Protein AF-A0A5S4ER40-F1 (afdb_monomer)

Foldseek 3Di:
DDDPDPDPVCQQAWDWDQDPVRDIDIDHGDDDPVRVVVVVVVVVVVVVVVVVVVVVVVVLVVLVVVDVDLVRLVVVLVVVLVVLVVVLVVLVVVLVVLVVQLVVLVVVVVVQPVHDRDPVSVVSNVVSVVSNVVSVVVNVVSVVVNVVSVVVSVVSSVSNVVSVPDDPPDD

pLDDT: mean 85.02, std 14.3, range [35.75, 97.81]

Organism: NCBI:txid327160

Solvent-accessible surface area (backbone atoms only — not comparable to full-atom values): 9731 Å² total; per-residue (Å²): 138,89,77,87,72,81,56,82,85,51,70,76,38,64,45,73,48,69,44,99,83,76,52,72,46,77,45,73,41,68,72,50,76,65,57,48,51,51,52,53,52,51,50,48,52,51,51,52,50,56,49,50,53,53,51,50,54,52,50,52,52,48,50,58,72,73,34,94,44,75,66,49,51,51,52,51,44,52,50,55,50,48,56,49,50,51,53,43,48,54,41,52,51,50,40,51,54,41,51,55,54,32,48,53,38,50,61,55,49,59,79,27,74,93,50,84,72,55,69,66,45,62,45,49,42,50,53,32,54,52,51,41,53,52,40,51,51,51,42,54,52,50,51,52,50,49,53,52,49,50,51,51,50,52,50,50,48,54,50,49,55,55,55,71,70,46,73,79,80,75,132

Structure (mmCIF, N/CA/C/O backbone):
data_AF-A0A5S4ER40-F1
#
_entry.id   AF-A0A5S4ER40-F1
#
loop_
_atom_site.group_PDB
_atom_site.id
_atom_site.type_symbol
_atom_site.label_atom_id
_atom_site.label_alt_id
_atom_site.label_comp_id
_atom_site.label_asym_id
_atom_site.label_entity_id
_atom_site.label_seq_id
_atom_site.pdbx_PDB_ins_code
_atom_site.Cartn_x
_atom_site.Cartn_y
_atom_site.Cartn_z
_atom_site.occupancy
_atom_site.B_iso_or_equiv
_atom_site.auth_seq_id
_atom_site.auth_comp_id
_atom_site.auth_asym_id
_atom_site.auth_atom_id
_atom_site.pdbx_PDB_model_num
ATOM 1 N N . MET A 1 1 ? 67.309 -15.839 -40.914 1.00 35.75 1 MET A N 1
ATOM 2 C CA . MET A 1 1 ? 66.101 -15.867 -40.064 1.00 35.75 1 MET A CA 1
ATOM 3 C C . MET A 1 1 ? 66.144 -14.622 -39.184 1.00 35.75 1 MET A C 1
ATOM 5 O O . MET A 1 1 ? 66.804 -14.656 -38.156 1.00 35.75 1 MET A O 1
ATOM 9 N N . CYS A 1 2 ? 65.565 -13.500 -39.617 1.00 38.06 2 CYS A N 1
ATOM 10 C CA . CYS A 1 2 ? 65.465 -12.306 -38.771 1.00 38.06 2 CYS A CA 1
ATOM 11 C C . CYS A 1 2 ? 64.145 -12.397 -38.003 1.00 38.06 2 CYS A C 1
ATOM 13 O O . CYS A 1 2 ? 63.082 -12.297 -38.608 1.00 38.06 2 CYS A O 1
ATOM 15 N N . GLY A 1 3 ? 64.215 -12.684 -36.705 1.00 48.66 3 GLY A N 1
ATOM 16 C CA . GLY A 1 3 ? 63.073 -12.604 -35.802 1.00 48.66 3 GLY A CA 1
ATOM 17 C C . GLY A 1 3 ? 63.122 -11.270 -35.075 1.00 48.66 3 GLY A C 1
ATOM 18 O O . GLY A 1 3 ? 63.881 -11.140 -34.118 1.00 48.66 3 GLY A O 1
ATOM 19 N N . ASP A 1 4 ? 62.346 -10.290 -35.535 1.00 60.91 4 ASP A N 1
ATOM 20 C CA . ASP A 1 4 ? 62.132 -9.046 -34.793 1.00 60.91 4 ASP A CA 1
ATOM 21 C C . ASP A 1 4 ? 61.228 -9.349 -33.595 1.00 60.91 4 ASP A C 1
ATOM 23 O O . ASP A 1 4 ? 60.002 -9.386 -33.692 1.00 60.91 4 ASP A O 1
ATOM 27 N N . VAL A 1 5 ? 61.849 -9.631 -32.451 1.00 61.56 5 VAL A N 1
ATOM 28 C CA . VAL A 1 5 ? 61.148 -9.723 -31.171 1.00 61.56 5 VAL A CA 1
ATOM 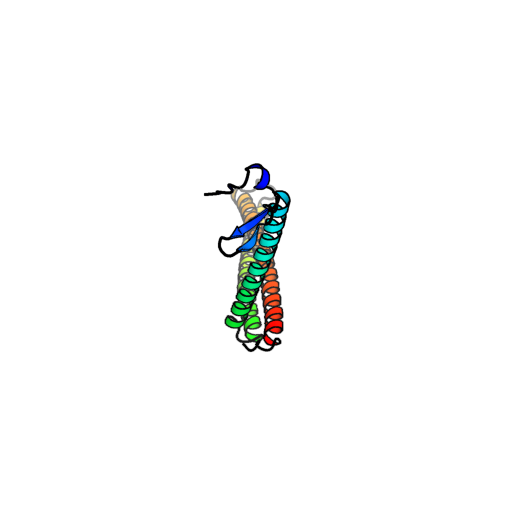29 C C . VAL A 1 5 ? 60.951 -8.301 -30.653 1.00 61.56 5 VAL A C 1
ATOM 31 O O . VAL A 1 5 ? 61.922 -7.581 -30.421 1.00 61.56 5 VAL A O 1
ATOM 34 N N . LEU A 1 6 ? 59.691 -7.891 -30.479 1.00 63.91 6 LEU A N 1
ATOM 35 C CA . LEU A 1 6 ? 59.326 -6.562 -29.989 1.00 63.91 6 LEU A CA 1
ATOM 36 C C . LEU A 1 6 ? 59.998 -6.281 -28.625 1.00 63.91 6 LEU A C 1
ATOM 38 O O . LEU A 1 6 ? 59.768 -7.033 -27.671 1.00 63.91 6 LEU A O 1
ATOM 42 N N . PRO A 1 7 ? 60.802 -5.206 -28.492 1.00 67.50 7 PRO A N 1
ATOM 43 C CA . PRO A 1 7 ? 61.470 -4.888 -27.238 1.00 67.50 7 PRO A CA 1
ATOM 44 C C . PRO A 1 7 ? 60.475 -4.625 -26.095 1.00 67.50 7 PRO A C 1
ATOM 46 O O . PRO A 1 7 ? 59.465 -3.949 -26.313 1.00 67.50 7 PRO A O 1
ATOM 49 N N . PRO A 1 8 ? 60.779 -5.039 -24.849 1.00 63.72 8 PRO A N 1
ATOM 50 C CA . PRO A 1 8 ? 59.881 -4.861 -23.707 1.00 63.72 8 PRO A CA 1
ATOM 51 C C . PRO A 1 8 ? 59.438 -3.413 -23.443 1.00 63.72 8 PRO A C 1
ATOM 53 O O . PRO A 1 8 ? 58.341 -3.169 -22.947 1.00 63.72 8 PRO A O 1
ATOM 56 N N . ALA A 1 9 ? 60.268 -2.437 -23.818 1.00 62.28 9 ALA A N 1
ATOM 57 C CA . ALA A 1 9 ? 59.970 -1.011 -23.692 1.00 62.28 9 ALA A CA 1
ATOM 58 C C . ALA A 1 9 ? 58.856 -0.520 -24.643 1.00 62.28 9 ALA A C 1
ATOM 60 O O . ALA A 1 9 ? 58.272 0.541 -24.413 1.00 62.28 9 ALA A O 1
ATOM 61 N N . CYS A 1 10 ? 58.548 -1.273 -25.703 1.00 61.88 10 CYS A N 1
ATOM 62 C CA . CYS A 1 10 ? 57.549 -0.913 -26.709 1.00 61.88 10 CYS A CA 1
ATOM 63 C C . CYS A 1 10 ? 56.131 -1.399 -26.363 1.00 61.88 10 CYS A C 1
ATOM 65 O O . CYS A 1 10 ? 55.180 -0.893 -26.952 1.00 61.88 10 CYS A O 1
ATOM 67 N N . TYR A 1 11 ? 55.956 -2.291 -25.374 1.00 63.38 11 TYR A N 1
ATOM 68 C CA . TYR A 1 11 ? 54.635 -2.810 -24.973 1.00 63.38 11 TYR A CA 1
ATOM 69 C C . TYR A 1 11 ? 53.679 -1.745 -24.410 1.00 63.38 11 TYR A C 1
ATOM 71 O O . TYR A 1 11 ? 52.465 -1.930 -24.437 1.00 63.38 11 TYR A O 1
ATOM 79 N N . ALA A 1 12 ? 54.203 -0.627 -23.902 1.00 58.50 12 ALA A N 1
ATOM 80 C CA . ALA A 1 12 ? 53.409 0.455 -23.312 1.00 58.50 12 ALA A CA 1
ATOM 81 C C . ALA A 1 12 ? 53.094 1.604 -24.293 1.00 58.50 12 ALA A C 1
ATOM 83 O O . ALA A 1 12 ? 52.587 2.645 -23.878 1.00 58.50 12 ALA A O 1
ATOM 84 N N . ARG A 1 13 ? 53.430 1.462 -25.581 1.00 62.03 13 ARG A N 1
ATOM 85 C CA . ARG A 1 13 ? 53.253 2.496 -26.615 1.00 62.03 13 ARG A CA 1
ATOM 86 C C . ARG A 1 13 ? 52.536 1.907 -27.825 1.00 62.03 13 ARG A C 1
ATOM 88 O O . ARG A 1 13 ? 52.487 0.695 -27.981 1.00 62.03 13 ARG A O 1
ATOM 95 N N . ALA A 1 14 ? 51.988 2.763 -28.684 1.00 62.97 14 ALA A N 1
ATOM 96 C CA . ALA A 1 14 ? 51.456 2.301 -29.958 1.00 62.97 14 ALA A CA 1
ATOM 97 C C . ALA A 1 14 ? 52.621 1.847 -30.853 1.00 62.97 14 ALA A C 1
ATOM 99 O O . ALA A 1 14 ? 53.605 2.576 -30.995 1.00 62.97 14 ALA A O 1
ATOM 100 N N . TYR A 1 15 ? 52.522 0.658 -31.443 1.00 65.44 15 TYR A N 1
ATOM 101 C CA . TYR A 1 15 ? 53.541 0.100 -32.333 1.00 65.44 15 TYR A CA 1
ATOM 102 C C . TYR A 1 15 ? 52.901 -0.480 -33.594 1.00 65.44 15 TYR A C 1
ATOM 104 O O . TYR A 1 15 ? 51.700 -0.733 -33.651 1.00 65.44 15 TYR A O 1
ATOM 112 N N . ARG A 1 16 ? 53.693 -0.636 -34.655 1.00 62.41 16 ARG A N 1
ATOM 113 C CA . ARG A 1 16 ? 53.219 -1.102 -35.960 1.00 62.41 1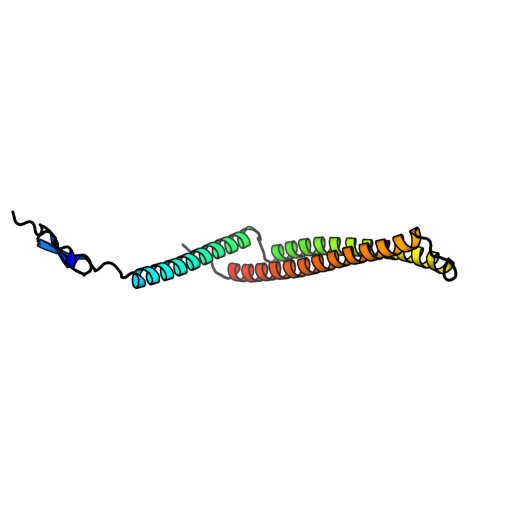6 ARG A CA 1
ATOM 114 C C . ARG A 1 16 ? 53.889 -2.429 -36.289 1.00 62.41 16 ARG A C 1
ATOM 116 O O . ARG A 1 16 ? 55.095 -2.464 -36.498 1.00 62.41 16 ARG A O 1
ATOM 123 N N . GLU A 1 17 ? 53.111 -3.499 -36.341 1.00 65.00 17 GLU A N 1
ATOM 124 C CA . GLU A 1 17 ? 53.567 -4.828 -36.744 1.00 65.00 17 GLU A CA 1
ATOM 125 C C . GLU A 1 17 ? 53.415 -4.991 -38.256 1.00 65.00 17 GLU A C 1
ATOM 127 O O . GLU A 1 17 ? 52.355 -4.714 -38.817 1.00 65.00 17 GLU A O 1
ATOM 132 N N . LEU A 1 18 ? 54.453 -5.461 -38.939 1.00 63.88 18 LEU A N 1
ATOM 133 C CA . LEU A 1 18 ? 54.384 -5.838 -40.350 1.00 63.88 18 LEU A CA 1
ATOM 134 C C . LEU A 1 18 ? 54.198 -7.354 -40.439 1.00 63.88 18 LEU A C 1
ATOM 136 O O . LEU A 1 18 ? 55.082 -8.114 -40.061 1.00 63.88 18 LEU A O 1
ATOM 140 N N . GLY A 1 19 ? 53.036 -7.799 -40.924 1.00 62.25 19 GLY A N 1
ATOM 141 C CA . GLY A 1 19 ? 52.791 -9.222 -41.163 1.00 62.25 19 GLY A CA 1
ATOM 142 C C . GLY A 1 19 ? 53.602 -9.752 -42.350 1.00 62.25 19 GLY A C 1
ATOM 143 O O . GLY A 1 19 ? 53.987 -8.996 -43.242 1.00 62.25 19 GLY A O 1
ATOM 144 N N . THR A 1 20 ? 53.785 -11.071 -42.423 1.00 63.19 20 THR A N 1
ATOM 145 C CA . THR A 1 20 ? 54.511 -11.782 -43.500 1.00 63.19 20 THR A CA 1
ATOM 146 C C . THR A 1 20 ? 53.968 -11.536 -44.912 1.00 63.19 20 THR A C 1
ATOM 148 O O . THR A 1 20 ? 54.669 -11.783 -45.886 1.00 63.19 20 THR A O 1
ATOM 151 N N . SER A 1 21 ? 52.748 -11.008 -45.044 1.00 65.56 21 SER A N 1
ATOM 152 C CA . SER A 1 21 ? 52.129 -10.608 -46.313 1.00 65.56 21 SER A CA 1
ATOM 153 C C . SER A 1 21 ? 52.340 -9.124 -46.676 1.00 65.56 21 SER A C 1
ATOM 155 O O . SER A 1 21 ? 51.609 -8.597 -47.511 1.00 65.56 21 SER A O 1
ATOM 157 N N . GLY A 1 22 ? 53.242 -8.404 -45.993 1.00 60.94 22 GLY A N 1
ATOM 158 C CA . GLY A 1 22 ? 53.521 -6.975 -46.216 1.00 60.94 22 GLY A CA 1
ATOM 159 C C . GLY A 1 22 ? 52.458 -6.008 -45.672 1.00 60.94 22 GLY A C 1
ATOM 160 O O . GLY A 1 22 ? 52.559 -4.796 -45.856 1.00 60.94 22 GLY A O 1
ATOM 161 N N . ARG A 1 23 ? 51.425 -6.515 -44.987 1.00 59.22 23 ARG A N 1
ATOM 162 C CA . ARG A 1 23 ? 50.347 -5.691 -44.427 1.00 59.22 23 ARG A CA 1
ATOM 163 C C . ARG A 1 23 ? 50.703 -5.258 -43.010 1.00 59.22 23 ARG A C 1
ATOM 165 O O . ARG A 1 23 ? 50.850 -6.093 -42.120 1.00 59.22 23 ARG A O 1
ATOM 172 N N . ALA A 1 24 ? 50.805 -3.950 -42.807 1.00 64.69 24 ALA A N 1
ATOM 173 C CA . ALA A 1 24 ? 51.083 -3.380 -41.500 1.00 64.69 24 ALA A CA 1
ATOM 174 C C . ALA A 1 24 ? 49.805 -3.273 -40.651 1.00 64.69 24 ALA A C 1
ATOM 176 O O . ALA A 1 24 ? 48.810 -2.704 -41.106 1.00 64.69 24 ALA A O 1
ATOM 177 N N . ARG A 1 25 ? 49.840 -3.787 -39.421 1.00 60.66 25 ARG A N 1
ATOM 178 C CA . ARG A 1 25 ? 48.813 -3.625 -38.388 1.00 60.66 25 ARG A CA 1
ATOM 179 C C . ARG A 1 25 ? 49.348 -2.682 -37.315 1.00 60.66 25 ARG A C 1
ATOM 181 O O . ARG A 1 25 ? 50.433 -2.895 -36.792 1.00 60.66 25 ARG A O 1
ATOM 188 N N . THR A 1 26 ? 48.608 -1.625 -37.009 1.00 61.94 26 THR A N 1
ATOM 189 C CA . THR A 1 26 ? 48.959 -0.708 -35.919 1.00 61.94 26 THR A CA 1
ATOM 190 C C . THR A 1 26 ? 48.263 -1.186 -34.651 1.00 61.94 26 THR A C 1
ATOM 192 O O . THR A 1 26 ? 47.038 -1.271 -34.624 1.00 61.94 26 THR A O 1
ATOM 195 N N . VAL A 1 27 ? 49.045 -1.520 -33.630 1.00 63.28 27 VAL A N 1
ATOM 196 C CA . VAL A 1 27 ? 48.577 -1.880 -32.293 1.00 63.28 27 VAL A CA 1
ATOM 197 C C . VAL A 1 27 ? 48.619 -0.615 -31.441 1.00 63.28 27 VAL A C 1
ATOM 199 O O . VAL A 1 27 ? 49.676 -0.013 -31.258 1.00 63.28 27 VAL A O 1
ATOM 202 N N . GLU A 1 28 ? 47.458 -0.167 -30.970 1.00 62.34 28 GLU A N 1
ATOM 203 C CA . GLU A 1 28 ? 47.347 1.007 -30.101 1.00 62.34 28 GLU A CA 1
ATOM 204 C C . GLU A 1 28 ? 47.917 0.717 -28.704 1.00 62.34 28 GLU A C 1
ATOM 206 O O . GLU A 1 28 ? 47.930 -0.426 -28.245 1.00 62.34 28 GLU A O 1
ATOM 211 N N . ALA A 1 29 ? 48.396 1.761 -28.019 1.00 66.25 29 ALA A N 1
ATOM 212 C CA . ALA A 1 29 ? 48.909 1.624 -26.659 1.00 66.25 29 ALA A CA 1
ATOM 213 C C . ALA A 1 29 ? 47.808 1.095 -25.715 1.00 66.25 29 ALA A C 1
ATOM 215 O O . ALA A 1 29 ? 46.651 1.511 -25.837 1.00 66.25 29 ALA A O 1
ATOM 216 N N . PRO A 1 30 ? 48.141 0.228 -24.740 1.00 64.38 30 PRO A N 1
ATOM 217 C CA . PRO A 1 30 ? 47.176 -0.204 -23.739 1.00 64.38 30 PRO A CA 1
ATOM 218 C C . PRO A 1 30 ? 46.640 1.011 -22.970 1.00 64.38 30 PRO A C 1
ATOM 220 O O . PRO A 1 30 ? 47.410 1.844 -22.493 1.00 64.38 30 PRO A O 1
ATOM 223 N N . LEU A 1 31 ? 45.311 1.106 -22.856 1.00 69.06 31 LEU A N 1
ATOM 224 C CA . LEU A 1 31 ? 44.628 2.210 -22.177 1.00 69.06 31 LEU A CA 1
ATOM 225 C C . LEU A 1 31 ? 45.209 2.445 -20.777 1.00 69.06 31 LEU A C 1
ATOM 227 O O . LEU A 1 31 ? 45.376 1.500 -19.988 1.00 69.06 31 LEU A O 1
ATOM 231 N N . THR A 1 32 ? 45.452 3.715 -20.444 1.00 75.12 32 THR A N 1
ATOM 232 C CA . THR A 1 32 ? 45.928 4.094 -19.108 1.00 75.12 32 THR A CA 1
ATOM 233 C C . THR A 1 32 ? 44.923 3.647 -18.041 1.00 75.12 32 THR A C 1
ATOM 235 O O . THR A 1 32 ? 43.742 3.430 -18.327 1.00 75.12 32 THR A O 1
ATOM 238 N N . ALA A 1 33 ? 45.372 3.466 -16.795 1.00 76.44 33 ALA A N 1
ATOM 239 C CA . ALA A 1 33 ? 44.480 3.059 -15.704 1.00 76.44 33 ALA A CA 1
ATOM 240 C C . ALA A 1 33 ? 43.275 4.014 -15.560 1.00 76.44 33 ALA A C 1
ATOM 242 O O . ALA A 1 33 ? 42.150 3.557 -15.365 1.00 76.44 33 ALA A O 1
ATOM 243 N N . GLU A 1 34 ? 43.494 5.315 -15.768 1.00 76.88 34 GLU A N 1
ATOM 244 C CA . GLU A 1 34 ? 42.449 6.343 -15.770 1.00 76.88 34 GLU A CA 1
ATOM 245 C C . GLU A 1 34 ? 41.483 6.207 -16.957 1.00 76.88 34 GLU A C 1
ATOM 247 O O . GLU A 1 34 ? 40.270 6.241 -16.765 1.00 76.88 34 GLU A O 1
ATOM 252 N N . GLN A 1 35 ? 41.982 5.969 -18.176 1.00 78.75 35 GLN A N 1
ATOM 253 C CA . GLN A 1 35 ? 41.134 5.760 -19.359 1.00 78.75 35 GLN A CA 1
ATOM 254 C C . GLN A 1 35 ? 40.306 4.470 -19.262 1.00 78.75 35 GLN A C 1
ATOM 256 O O . GLN A 1 35 ? 39.152 4.439 -19.692 1.00 78.75 35 GLN A O 1
ATOM 261 N N . ARG A 1 36 ? 40.859 3.406 -18.661 1.00 78.50 36 ARG A N 1
ATOM 262 C CA . ARG A 1 36 ? 40.108 2.176 -18.359 1.00 78.50 36 ARG A CA 1
ATOM 263 C C . ARG A 1 36 ? 39.024 2.420 -17.315 1.00 78.50 36 ARG A C 1
ATOM 265 O O . ARG A 1 36 ? 37.911 1.932 -17.491 1.00 78.50 36 ARG A O 1
ATOM 272 N N . ALA A 1 37 ? 39.317 3.196 -16.271 1.00 82.25 37 ALA A N 1
ATOM 273 C CA . ALA A 1 37 ? 38.333 3.558 -15.254 1.00 82.25 37 ALA A CA 1
ATOM 274 C C . ALA A 1 37 ? 37.191 4.414 -15.830 1.00 82.25 37 ALA A C 1
ATOM 276 O O . ALA A 1 37 ? 36.028 4.151 -15.529 1.00 82.25 37 ALA A O 1
ATOM 277 N N . GLN A 1 38 ? 37.495 5.380 -16.705 1.00 84.50 38 GLN A N 1
ATOM 278 C CA . GLN A 1 38 ? 36.488 6.210 -17.377 1.00 84.50 38 GLN A CA 1
ATOM 279 C C . GLN A 1 38 ? 35.589 5.391 -18.312 1.00 84.50 38 GLN A C 1
ATOM 281 O O . GLN A 1 38 ? 34.368 5.478 -18.194 1.00 84.50 38 GLN A O 1
ATOM 286 N N . ARG A 1 39 ? 36.165 4.534 -19.172 1.00 82.81 39 ARG A N 1
ATOM 287 C CA . ARG A 1 39 ? 35.372 3.641 -20.040 1.00 82.81 39 ARG A CA 1
ATOM 288 C C . ARG A 1 39 ? 34.507 2.676 -19.231 1.00 82.81 39 ARG A C 1
ATOM 290 O O . ARG A 1 39 ? 33.338 2.506 -19.550 1.00 82.81 39 ARG A O 1
ATOM 297 N N . ALA A 1 40 ? 35.041 2.101 -18.152 1.00 86.69 40 ALA A N 1
ATOM 298 C CA . ALA A 1 40 ? 34.267 1.226 -17.274 1.00 86.69 40 ALA A CA 1
ATOM 299 C C . ALA A 1 40 ? 33.123 1.972 -16.563 1.00 86.69 40 ALA A C 1
ATOM 301 O O . ALA A 1 40 ? 32.053 1.403 -16.362 1.00 86.69 40 ALA A O 1
ATOM 302 N N . ALA A 1 41 ? 33.320 3.237 -16.179 1.00 88.75 41 ALA A N 1
ATOM 303 C CA . ALA A 1 41 ? 32.266 4.060 -15.589 1.00 88.75 41 ALA A CA 1
ATOM 304 C C . ALA A 1 41 ? 31.174 4.420 -16.612 1.00 88.75 41 ALA A C 1
ATOM 306 O O . ALA A 1 41 ? 29.988 4.370 -16.285 1.00 88.75 41 ALA A O 1
ATOM 307 N N . GLU A 1 42 ? 31.553 4.747 -17.847 1.00 89.00 42 GLU A N 1
ATOM 308 C CA . GLU A 1 42 ? 30.614 5.025 -18.937 1.00 89.00 42 GLU A CA 1
ATOM 309 C C . GLU A 1 42 ? 29.809 3.778 -19.328 1.00 89.00 42 GLU A C 1
ATOM 311 O O . GLU A 1 42 ? 28.584 3.840 -19.429 1.00 89.00 42 GLU A O 1
ATOM 316 N N . GLU A 1 43 ? 30.467 2.626 -19.458 1.00 90.25 43 GLU A N 1
ATOM 317 C CA . GLU A 1 43 ? 29.815 1.350 -19.757 1.00 90.25 43 GLU A CA 1
ATOM 318 C C . GLU A 1 43 ? 28.838 0.938 -18.648 1.00 90.25 43 GLU A C 1
ATOM 320 O O . GLU A 1 43 ? 27.723 0.505 -18.942 1.00 90.25 43 GLU A O 1
ATOM 325 N N . ARG A 1 44 ? 29.196 1.151 -17.373 1.00 90.50 44 ARG A N 1
ATOM 326 C CA . ARG A 1 44 ? 28.273 0.949 -16.242 1.00 90.50 44 ARG A CA 1
ATOM 327 C C . ARG A 1 44 ? 27.049 1.851 -16.348 1.00 90.50 44 ARG A C 1
ATOM 329 O O . ARG A 1 44 ? 25.935 1.343 -16.276 1.00 90.50 44 ARG A O 1
ATOM 336 N N . ARG A 1 45 ? 27.236 3.152 -16.595 1.00 91.88 45 ARG A N 1
ATOM 337 C CA . ARG A 1 45 ? 26.120 4.102 -16.767 1.00 91.88 45 ARG A CA 1
ATOM 338 C C . ARG A 1 45 ? 25.213 3.706 -17.928 1.00 91.88 45 ARG A C 1
ATOM 340 O O . ARG A 1 45 ? 23.995 3.723 -17.784 1.00 91.88 45 ARG A O 1
ATOM 347 N N . ARG A 1 46 ? 25.790 3.317 -19.067 1.00 92.06 46 ARG A N 1
ATOM 348 C CA . ARG A 1 46 ? 25.027 2.855 -20.232 1.00 92.06 46 ARG A CA 1
ATOM 349 C C . ARG A 1 46 ? 24.258 1.570 -19.923 1.00 92.06 46 ARG A C 1
ATOM 351 O O . ARG A 1 46 ? 23.074 1.484 -20.230 1.00 92.06 46 ARG A O 1
ATOM 358 N N . SER A 1 47 ? 24.899 0.602 -19.272 1.00 91.25 47 SER A N 1
ATOM 359 C CA . SER A 1 47 ? 24.263 -0.650 -18.849 1.00 91.25 47 SER A CA 1
ATOM 360 C C . SER A 1 47 ? 23.106 -0.398 -17.876 1.00 91.25 47 SER A C 1
ATOM 362 O O . SER A 1 47 ? 22.029 -0.971 -18.030 1.00 91.25 47 SER A O 1
ATOM 364 N N . GLU A 1 48 ? 23.275 0.507 -16.911 1.00 92.50 48 GLU A N 1
ATOM 365 C CA . GLU A 1 48 ? 22.217 0.918 -15.980 1.00 92.50 48 GLU A CA 1
ATOM 366 C C . GLU A 1 48 ? 21.034 1.572 -16.706 1.00 92.50 48 GLU A C 1
ATOM 368 O O . GLU A 1 48 ? 19.883 1.228 -16.433 1.00 92.50 48 GLU A O 1
ATOM 373 N N . GLN A 1 49 ? 21.298 2.447 -17.682 1.00 92.44 49 GLN A N 1
ATOM 374 C CA . GLN A 1 49 ? 20.259 3.062 -18.514 1.00 92.44 49 GLN A CA 1
ATOM 375 C C . GLN A 1 49 ? 19.511 2.027 -19.364 1.00 92.44 49 GLN A C 1
ATOM 377 O O . GLN A 1 49 ? 18.280 2.022 -19.391 1.00 92.44 49 GLN A O 1
ATOM 382 N N . GLU A 1 50 ? 20.225 1.115 -20.027 1.00 92.56 50 GLU A N 1
ATOM 383 C CA . GLU A 1 50 ? 19.617 0.044 -20.825 1.00 92.56 50 GLU A CA 1
ATOM 384 C C . GLU A 1 50 ? 18.764 -0.894 -19.952 1.00 92.56 50 GLU A C 1
ATOM 386 O O . GLU A 1 50 ? 17.654 -1.275 -20.341 1.00 92.56 50 GLU A O 1
ATOM 391 N N . ARG A 1 51 ? 19.229 -1.215 -18.736 1.00 91.88 51 ARG A N 1
ATOM 392 C CA . ARG A 1 51 ? 18.461 -1.992 -17.751 1.00 91.88 51 ARG A CA 1
ATOM 393 C C . ARG A 1 51 ? 17.201 -1.254 -17.312 1.00 91.88 51 ARG A C 1
ATOM 395 O O . ARG A 1 51 ? 16.128 -1.855 -17.352 1.00 91.88 51 ARG A O 1
ATOM 402 N N . ALA A 1 52 ? 17.301 0.031 -16.979 1.00 92.00 52 ALA A N 1
ATOM 403 C CA . ALA A 1 52 ? 16.153 0.848 -16.590 1.00 92.00 52 ALA A CA 1
ATOM 404 C C . ALA A 1 52 ? 15.097 0.926 -17.709 1.00 92.00 52 ALA A C 1
ATOM 406 O O . ALA A 1 52 ? 13.908 0.735 -17.453 1.00 92.00 52 ALA A O 1
ATOM 407 N N . LEU A 1 53 ? 15.520 1.111 -18.966 1.00 92.00 53 LEU A N 1
ATOM 408 C CA . LEU A 1 53 ? 14.622 1.124 -20.127 1.00 92.00 53 LEU A CA 1
ATOM 409 C C . LEU A 1 53 ? 13.929 -0.227 -20.341 1.00 92.00 53 LEU A C 1
ATOM 411 O O . LEU A 1 53 ? 12.730 -0.278 -20.623 1.00 92.00 53 LEU A O 1
ATOM 415 N N . LYS A 1 54 ? 14.662 -1.338 -20.204 1.00 92.88 54 LYS A N 1
ATOM 416 C CA . LYS A 1 54 ? 14.091 -2.686 -20.329 1.00 92.88 54 LYS A CA 1
ATOM 417 C C . LYS A 1 54 ? 13.090 -2.974 -19.211 1.00 92.88 54 LYS A C 1
ATOM 419 O O . LYS A 1 54 ? 12.031 -3.547 -19.466 1.00 92.88 54 LYS A O 1
ATOM 424 N N . GLU A 1 55 ? 13.403 -2.561 -17.987 1.00 92.06 55 GLU A N 1
ATOM 425 C CA . GLU A 1 55 ? 12.496 -2.676 -16.847 1.00 92.06 55 GLU A CA 1
ATOM 426 C C . GLU A 1 55 ? 11.235 -1.837 -17.038 1.00 92.06 55 GLU A C 1
ATOM 428 O O . GLU A 1 55 ? 10.142 -2.340 -16.780 1.00 92.06 55 GLU A O 1
ATOM 433 N N . GLN A 1 56 ? 11.364 -0.608 -17.542 1.00 89.12 56 GLN A N 1
ATOM 434 C CA . GLN A 1 56 ? 10.224 0.248 -17.858 1.00 89.12 56 GLN A CA 1
ATOM 435 C C . GLN A 1 56 ? 9.320 -0.399 -18.911 1.00 89.12 56 GLN A C 1
ATOM 437 O O . GLN A 1 56 ? 8.130 -0.555 -18.665 1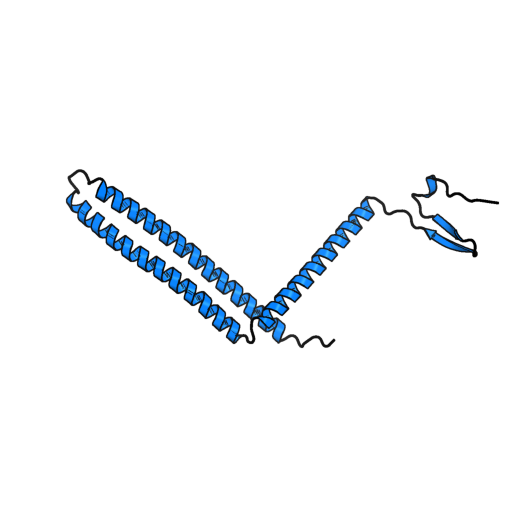.00 89.12 56 GLN A O 1
ATOM 442 N N . ARG A 1 57 ? 9.881 -0.889 -20.025 1.00 90.31 57 ARG A N 1
ATOM 443 C CA . ARG A 1 57 ? 9.105 -1.605 -21.056 1.00 90.31 57 ARG A CA 1
ATOM 444 C C . ARG A 1 57 ? 8.395 -2.835 -20.500 1.00 90.31 57 ARG A C 1
ATOM 446 O O . ARG A 1 57 ? 7.257 -3.107 -20.868 1.00 90.31 57 ARG A O 1
ATOM 453 N N . ARG A 1 58 ? 9.046 -3.581 -19.601 1.00 92.56 58 ARG A N 1
ATOM 454 C CA . ARG A 1 58 ? 8.424 -4.737 -18.941 1.00 92.56 58 ARG A CA 1
ATOM 455 C C . ARG A 1 58 ? 7.247 -4.312 -18.061 1.00 92.56 58 ARG A C 1
ATOM 457 O O . ARG A 1 58 ? 6.225 -4.989 -18.077 1.00 92.56 58 ARG A O 1
ATOM 464 N N . LYS A 1 59 ? 7.387 -3.218 -17.303 1.00 91.81 59 LYS A N 1
ATOM 465 C CA . LYS A 1 59 ? 6.306 -2.657 -16.475 1.00 91.81 59 LYS A CA 1
ATOM 466 C C . LYS A 1 59 ? 5.143 -2.168 -17.338 1.00 91.81 59 LYS A C 1
ATOM 468 O O . LYS A 1 59 ? 4.008 -2.516 -17.050 1.00 91.81 59 LYS A O 1
ATOM 473 N N . ASP A 1 60 ? 5.434 -1.459 -18.424 1.00 92.62 60 ASP A N 1
ATOM 474 C CA . ASP A 1 60 ? 4.436 -0.972 -19.382 1.00 92.62 60 ASP A CA 1
ATOM 475 C C . ASP A 1 60 ? 3.651 -2.123 -20.017 1.00 92.62 60 ASP A C 1
ATOM 477 O O . ASP A 1 60 ? 2.423 -2.104 -20.056 1.00 92.62 60 ASP A O 1
ATOM 481 N N . GLN A 1 61 ? 4.350 -3.170 -20.464 1.00 90.56 61 GLN A N 1
ATOM 482 C CA . GLN A 1 61 ? 3.696 -4.348 -21.025 1.00 90.56 61 GLN A CA 1
ATOM 483 C C . GLN A 1 61 ? 2.859 -5.081 -19.973 1.00 90.56 61 GLN A C 1
ATOM 485 O O . GLN A 1 61 ? 1.757 -5.531 -20.271 1.00 90.56 61 GLN A O 1
ATOM 490 N N . ALA A 1 62 ? 3.356 -5.195 -18.738 1.00 92.06 62 ALA A N 1
ATOM 491 C CA . ALA A 1 62 ? 2.591 -5.783 -17.645 1.00 92.06 62 ALA A CA 1
ATOM 492 C C . ALA A 1 62 ? 1.326 -4.968 -17.338 1.00 92.06 62 ALA A C 1
ATOM 494 O O . ALA A 1 62 ? 0.274 -5.562 -17.118 1.00 92.06 62 ALA A O 1
ATOM 495 N N . LEU A 1 63 ? 1.404 -3.635 -17.382 1.00 92.94 63 LEU A N 1
ATOM 496 C CA . LEU A 1 63 ? 0.266 -2.74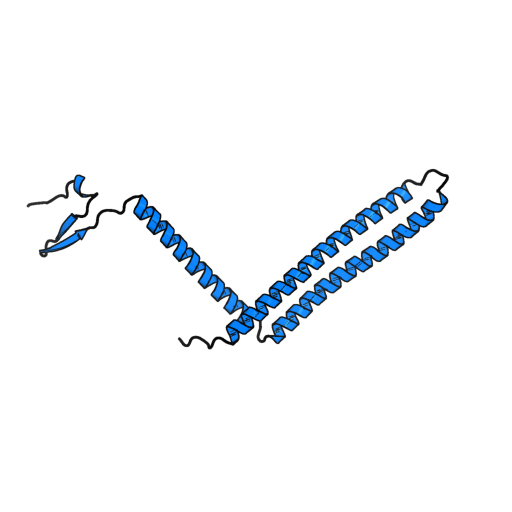1 -17.185 1.00 92.94 63 LEU A CA 1
ATOM 497 C C . LEU A 1 63 ? -0.815 -2.967 -18.253 1.00 92.94 63 LEU A C 1
ATOM 499 O O . LEU A 1 63 ? -1.969 -3.210 -17.907 1.00 92.94 63 LEU A O 1
ATOM 503 N N . LEU A 1 64 ? -0.429 -2.976 -19.532 1.00 90.94 64 LEU A N 1
ATOM 504 C CA . LEU A 1 64 ? -1.339 -3.235 -20.657 1.00 90.94 64 LEU A CA 1
ATOM 505 C C . LEU A 1 64 ? -1.913 -4.660 -20.653 1.00 90.94 64 LEU A C 1
ATOM 507 O O . LEU A 1 64 ? -3.025 -4.876 -21.116 1.00 90.94 64 LEU A O 1
ATOM 511 N N . ASN A 1 65 ? -1.167 -5.639 -20.136 1.00 90.88 65 ASN A N 1
ATOM 512 C CA . ASN A 1 65 ? -1.650 -7.015 -20.012 1.00 90.88 65 ASN A CA 1
ATOM 513 C C . ASN A 1 65 ? -2.595 -7.202 -18.814 1.00 90.88 65 ASN A C 1
ATOM 515 O O . ASN A 1 65 ? -3.415 -8.116 -18.825 1.00 90.88 65 ASN A O 1
ATOM 519 N N . THR A 1 66 ? -2.448 -6.386 -17.765 1.00 91.75 66 THR A N 1
ATOM 520 C CA . THR A 1 66 ? -3.258 -6.479 -16.539 1.00 91.75 66 THR A CA 1
ATOM 521 C C . THR A 1 66 ? -4.619 -5.813 -16.719 1.00 91.75 66 THR A C 1
ATOM 523 O O . THR A 1 66 ? -5.614 -6.312 -16.195 1.00 91.75 66 THR A O 1
ATOM 526 N N . TYR A 1 67 ? -4.676 -4.703 -17.457 1.00 92.44 67 TYR A N 1
ATOM 527 C CA . TYR A 1 67 ? -5.888 -3.906 -17.631 1.00 92.44 67 TYR A CA 1
ATOM 528 C C . TYR A 1 67 ? -6.296 -3.851 -19.103 1.00 92.44 67 TYR A C 1
ATOM 530 O O . TYR A 1 67 ? -5.491 -3.496 -19.958 1.00 92.44 67 TYR A O 1
ATOM 538 N N . GLY A 1 68 ? -7.556 -4.179 -19.402 1.00 89.38 68 GLY A N 1
ATOM 539 C CA . GLY A 1 68 ? -8.097 -4.103 -20.762 1.00 89.38 68 GLY A CA 1
ATOM 540 C C . GLY A 1 68 ? -8.567 -2.698 -21.146 1.00 89.38 68 GLY A C 1
ATOM 541 O O . GLY A 1 68 ? -8.641 -2.364 -22.326 1.00 89.38 68 GLY A O 1
ATOM 542 N N . SER A 1 69 ? -8.880 -1.865 -20.154 1.00 92.38 69 SER A N 1
ATOM 543 C CA . SER A 1 69 ? -9.392 -0.510 -20.334 1.00 92.38 69 SER A CA 1
ATOM 544 C C . SER A 1 69 ? -9.087 0.382 -19.128 1.00 92.38 69 SER A C 1
ATOM 546 O O . SER A 1 69 ? -8.832 -0.102 -18.025 1.00 92.38 69 SER A O 1
ATOM 548 N N . GLU A 1 70 ? -9.203 1.699 -19.314 1.00 90.62 70 GLU A N 1
ATOM 549 C CA . GLU A 1 70 ? -9.139 2.685 -18.221 1.00 90.62 70 GLU A CA 1
ATOM 550 C C . GLU A 1 70 ? -10.170 2.378 -17.121 1.00 90.62 70 GLU A C 1
ATOM 552 O O . GLU A 1 70 ? -9.881 2.478 -15.929 1.00 90.62 70 GLU A O 1
ATOM 557 N N . LYS A 1 71 ? -11.354 1.896 -17.516 1.00 92.69 71 LYS A N 1
ATOM 558 C CA . LYS A 1 71 ? -12.427 1.518 -16.592 1.00 92.69 71 LYS A CA 1
ATOM 559 C C . LYS A 1 71 ? -12.048 0.329 -15.706 1.00 92.69 71 LYS A C 1
ATOM 561 O O . LYS A 1 71 ? -12.470 0.277 -14.553 1.00 92.69 71 LYS A O 1
ATOM 566 N N . ASP A 1 72 ? -11.243 -0.609 -16.203 1.00 93.31 72 ASP A N 1
ATOM 567 C CA . ASP A 1 72 ? -10.780 -1.743 -15.394 1.00 93.31 72 ASP A CA 1
ATOM 568 C C . ASP A 1 72 ? -9.848 -1.277 -14.270 1.00 93.31 72 ASP A C 1
ATOM 570 O O . ASP A 1 72 ? -9.950 -1.768 -13.143 1.00 93.31 72 ASP A O 1
ATOM 574 N N . ILE A 1 73 ? -8.996 -0.282 -14.548 1.00 93.31 73 ILE A N 1
ATOM 575 C CA . ILE A 1 73 ? -8.123 0.351 -13.549 1.00 93.31 73 ILE A CA 1
ATOM 576 C C . ILE A 1 73 ? -8.975 1.001 -12.455 1.00 93.31 73 ILE A C 1
ATOM 578 O O . ILE A 1 73 ? -8.745 0.762 -11.269 1.00 93.31 73 ILE A O 1
ATOM 582 N N . GLU A 1 74 ? -10.005 1.761 -12.830 1.00 92.94 74 GLU A N 1
ATOM 583 C CA . GLU A 1 74 ? -10.922 2.395 -11.873 1.00 92.94 74 GLU A CA 1
ATOM 584 C C . GLU A 1 74 ? -11.704 1.376 -11.032 1.00 92.94 74 GLU A C 1
ATOM 586 O O . GLU A 1 74 ? -11.865 1.552 -9.821 1.00 92.94 74 GLU A O 1
ATOM 591 N N . VAL A 1 75 ? -12.168 0.279 -11.638 1.00 94.94 75 VAL A N 1
ATOM 592 C CA . VAL A 1 75 ? -12.868 -0.796 -10.919 1.00 94.94 75 VAL A CA 1
ATOM 593 C C . VAL A 1 75 ? -11.939 -1.463 -9.906 1.00 94.94 75 VAL A C 1
ATOM 595 O O . VAL A 1 75 ? -12.353 -1.714 -8.769 1.00 94.94 75 VAL A O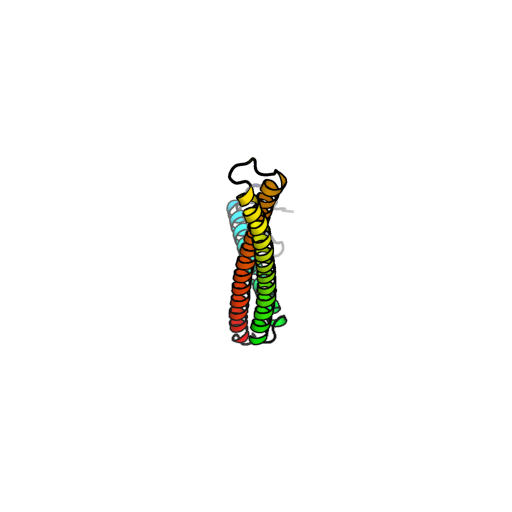 1
ATOM 598 N N . MET A 1 76 ? -10.689 -1.735 -10.283 1.00 93.69 76 MET A N 1
ATOM 599 C CA . MET A 1 76 ? -9.691 -2.327 -9.389 1.00 93.69 76 MET A CA 1
ATOM 600 C C . MET A 1 76 ? -9.290 -1.368 -8.267 1.00 93.69 76 MET A C 1
ATOM 602 O O . MET A 1 76 ? -9.231 -1.785 -7.107 1.00 93.69 76 MET A O 1
ATOM 606 N N . ARG A 1 77 ? -9.140 -0.074 -8.571 1.00 95.00 77 ARG A N 1
ATOM 607 C CA . ARG A 1 77 ? -8.969 0.985 -7.570 1.00 95.00 77 ARG A CA 1
ATOM 608 C C . ARG A 1 77 ? -10.125 1.002 -6.579 1.00 95.00 77 ARG A C 1
ATOM 610 O O . ARG A 1 77 ? -9.899 0.929 -5.378 1.00 95.00 77 ARG A O 1
ATOM 617 N N . SER A 1 78 ? -11.364 1.046 -7.066 1.00 94.88 78 SER A N 1
ATOM 618 C CA . SER A 1 78 ? -12.558 1.077 -6.216 1.00 94.88 78 SER A CA 1
ATOM 619 C C . SER A 1 78 ? -12.675 -0.168 -5.333 1.00 94.88 78 SER A C 1
ATOM 621 O O . SER A 1 78 ? -13.086 -0.069 -4.180 1.00 94.88 78 SER A O 1
ATOM 623 N N . ARG A 1 79 ? -12.309 -1.352 -5.840 1.00 95.25 79 ARG A N 1
ATOM 624 C CA . ARG A 1 79 ? -12.241 -2.585 -5.034 1.00 95.25 79 ARG A CA 1
ATOM 625 C C . ARG A 1 79 ? -11.211 -2.458 -3.913 1.00 95.25 79 ARG A C 1
ATOM 627 O O . ARG A 1 79 ? -11.578 -2.609 -2.755 1.00 95.25 79 ARG A O 1
ATOM 634 N N . ALA A 1 80 ? -9.977 -2.083 -4.244 1.00 94.06 80 ALA A N 1
ATOM 635 C CA . ALA A 1 80 ? -8.912 -1.919 -3.258 1.00 94.06 80 ALA A CA 1
ATOM 636 C C . ALA A 1 80 ? -9.241 -0.842 -2.204 1.00 94.06 80 ALA A C 1
ATOM 638 O O . ALA A 1 80 ? -9.005 -1.040 -1.014 1.00 94.06 80 ALA A O 1
ATOM 639 N N . GLU A 1 81 ? -9.833 0.282 -2.623 1.00 94.38 81 GLU A N 1
ATOM 640 C CA . GLU A 1 81 ? -10.292 1.327 -1.704 1.00 94.38 81 GLU A CA 1
ATOM 641 C C . GLU A 1 81 ? -11.428 0.838 -0.800 1.00 94.38 81 GLU A C 1
ATOM 643 O O . GLU A 1 81 ? -11.439 1.167 0.385 1.00 94.38 81 GLU A O 1
ATOM 648 N N . ARG A 1 82 ? -12.370 0.039 -1.318 1.00 96.19 82 ARG A N 1
ATOM 649 C CA . ARG A 1 82 ? -13.445 -0.545 -0.502 1.00 96.19 82 ARG A CA 1
ATOM 650 C C . ARG A 1 82 ? -12.908 -1.490 0.563 1.00 96.19 82 ARG A C 1
ATOM 652 O O . ARG A 1 82 ? -13.345 -1.382 1.704 1.00 96.19 82 ARG A O 1
ATOM 659 N N . ASP A 1 83 ? -11.954 -2.350 0.221 1.00 94.50 83 ASP A N 1
ATOM 660 C CA . ASP A 1 83 ? -11.368 -3.296 1.175 1.00 94.50 83 ASP A CA 1
ATOM 661 C C . ASP A 1 83 ? -10.624 -2.561 2.304 1.00 94.50 8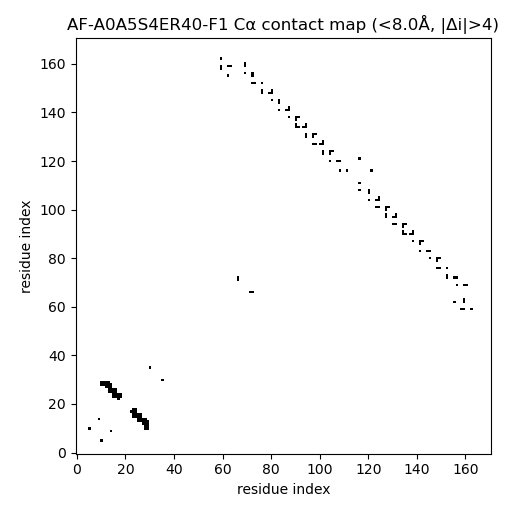3 ASP A C 1
ATOM 663 O O . ASP A 1 83 ? -10.798 -2.877 3.484 1.00 94.50 83 ASP A O 1
ATOM 667 N N . LEU A 1 84 ? -9.860 -1.513 1.968 1.00 95.06 84 LEU A N 1
ATOM 668 C CA . LEU A 1 84 ? -9.209 -0.662 2.969 1.00 95.06 84 LEU A CA 1
ATOM 669 C C . LEU A 1 84 ? -10.212 0.113 3.824 1.00 95.06 84 LEU A C 1
ATOM 671 O O . LEU A 1 84 ? -10.053 0.174 5.042 1.00 95.06 84 LEU A O 1
ATOM 675 N N . ASN A 1 85 ? -11.252 0.683 3.213 1.00 95.62 85 ASN A N 1
ATOM 676 C CA . ASN A 1 85 ? -12.294 1.398 3.946 1.00 95.62 85 ASN A CA 1
ATOM 677 C C . ASN A 1 85 ? -13.034 0.466 4.914 1.00 95.62 85 ASN A C 1
ATOM 679 O O . ASN A 1 85 ? -13.299 0.863 6.044 1.00 95.62 85 ASN A O 1
ATOM 683 N N . ALA A 1 86 ? -13.315 -0.776 4.511 1.00 96.75 86 ALA A N 1
ATOM 684 C CA . ALA A 1 86 ? -13.919 -1.777 5.384 1.00 96.75 86 ALA A CA 1
ATOM 685 C C . ALA A 1 86 ? -13.010 -2.111 6.580 1.00 96.75 86 ALA A C 1
ATOM 687 O O . ALA A 1 86 ? -13.483 -2.173 7.712 1.00 96.75 86 ALA A O 1
ATOM 688 N N . ALA A 1 87 ? -11.699 -2.252 6.357 1.00 95.25 87 ALA A N 1
ATOM 689 C CA . ALA A 1 87 ? -10.734 -2.464 7.436 1.00 95.25 87 ALA A CA 1
ATOM 690 C C . ALA A 1 87 ? -10.638 -1.261 8.394 1.00 95.25 87 ALA A C 1
ATOM 692 O O . ALA A 1 87 ? -10.575 -1.445 9.610 1.00 95.25 87 ALA A O 1
ATOM 693 N N . ILE A 1 88 ? -10.662 -0.031 7.867 1.00 96.31 88 ILE A N 1
ATOM 694 C CA . ILE A 1 88 ? -10.692 1.194 8.682 1.00 96.31 88 ILE A CA 1
ATOM 695 C C . ILE A 1 88 ? -11.974 1.243 9.516 1.00 96.31 88 ILE A C 1
ATOM 697 O O . ILE A 1 88 ? -11.902 1.529 10.711 1.00 96.31 88 ILE A O 1
ATOM 701 N N . GLN A 1 89 ? -13.126 0.943 8.912 1.00 97.38 89 GLN A N 1
ATOM 702 C CA . GLN A 1 89 ? -14.406 0.940 9.614 1.00 97.38 89 GLN A CA 1
ATOM 703 C C . GLN A 1 89 ? -14.416 -0.095 10.741 1.00 97.38 89 GLN A C 1
ATOM 705 O O . GLN A 1 89 ? -14.767 0.242 11.865 1.00 97.38 89 GLN A O 1
ATOM 710 N N . ALA A 1 90 ? -13.929 -1.313 10.490 1.00 96.94 90 ALA A N 1
ATOM 711 C CA . ALA A 1 90 ? -13.829 -2.345 11.520 1.00 96.94 90 ALA A CA 1
ATOM 712 C C . ALA A 1 90 ? -12.958 -1.904 12.715 1.00 96.94 90 ALA A C 1
ATOM 714 O O . ALA A 1 90 ? -13.315 -2.137 13.870 1.00 96.94 90 ALA A O 1
ATOM 715 N N . ALA A 1 91 ? -11.839 -1.215 12.460 1.00 96.00 91 ALA A N 1
ATOM 716 C CA . ALA A 1 91 ? -11.002 -0.658 13.524 1.00 96.00 91 ALA A CA 1
ATOM 717 C C . ALA A 1 91 ? -11.706 0.482 14.290 1.00 96.00 91 ALA A C 1
ATOM 719 O O . ALA A 1 91 ? -11.583 0.582 15.511 1.00 96.00 91 ALA A O 1
ATOM 720 N N . GLN A 1 92 ? -12.484 1.325 13.602 1.00 97.25 92 GLN A N 1
ATOM 721 C CA . GLN A 1 92 ? -13.289 2.380 14.234 1.00 97.25 92 GLN A CA 1
ATOM 722 C C . GLN A 1 92 ? -14.421 1.813 15.099 1.00 97.25 92 GLN A C 1
ATOM 724 O O . GLN A 1 92 ? -14.668 2.307 16.204 1.00 97.25 92 GLN A O 1
ATOM 729 N N . ASP A 1 93 ? -15.082 0.758 14.629 1.00 97.81 93 ASP A N 1
ATOM 730 C CA . ASP A 1 93 ? -16.116 0.051 15.381 1.00 97.81 93 ASP A CA 1
ATOM 731 C C . ASP A 1 93 ? -15.509 -0.561 16.646 1.00 97.81 93 ASP A C 1
ATOM 733 O O . ASP A 1 93 ? -16.040 -0.379 17.745 1.00 97.81 93 ASP A O 1
ATOM 737 N N . ARG A 1 94 ? -14.314 -1.157 16.532 1.00 96.56 94 ARG A N 1
ATOM 738 C CA . ARG A 1 94 ? -13.573 -1.679 17.683 1.00 96.56 94 ARG A CA 1
ATOM 739 C C . ARG A 1 94 ? -13.226 -0.591 18.702 1.00 96.56 94 ARG A C 1
ATOM 741 O O . ARG A 1 94 ? -13.446 -0.783 19.896 1.00 96.56 94 ARG A O 1
ATOM 748 N N . ILE A 1 95 ? -12.749 0.575 18.259 1.00 97.12 95 ILE A N 1
ATOM 749 C CA . ILE A 1 95 ? -12.521 1.733 19.146 1.00 97.12 95 ILE A CA 1
ATOM 750 C C . ILE A 1 95 ? -13.815 2.139 19.853 1.00 97.12 95 ILE A C 1
ATOM 752 O O . ILE A 1 95 ? -13.795 2.476 21.037 1.00 97.12 95 ILE A O 1
ATOM 756 N N . THR A 1 96 ? -14.944 2.104 19.150 1.00 97.75 96 THR A N 1
ATOM 757 C CA . THR A 1 96 ? -16.247 2.466 19.714 1.00 97.75 96 THR A CA 1
ATOM 758 C C . THR A 1 96 ? -16.662 1.493 20.818 1.00 97.75 96 THR A C 1
ATOM 760 O O . THR A 1 96 ? -17.130 1.929 21.872 1.00 97.75 96 THR A O 1
ATOM 763 N N . GLU A 1 97 ? -16.440 0.191 20.632 1.00 96.75 97 GLU A N 1
ATOM 764 C CA . GLU A 1 97 ? -16.649 -0.827 21.669 1.00 96.75 97 GLU A CA 1
ATOM 765 C C . GLU A 1 97 ? -15.754 -0.601 22.891 1.00 96.75 97 GLU A C 1
ATOM 767 O O . GLU A 1 97 ? -16.250 -0.576 24.020 1.00 96.75 97 GLU A O 1
ATOM 772 N N . ILE A 1 98 ? -14.455 -0.369 22.678 1.00 96.12 98 ILE A N 1
ATOM 773 C CA . ILE A 1 98 ? -13.499 -0.143 23.771 1.00 96.12 98 ILE A CA 1
ATOM 774 C C . ILE A 1 98 ? -13.848 1.139 24.531 1.00 96.12 98 ILE A C 1
ATOM 776 O O . ILE A 1 98 ? -13.834 1.149 25.758 1.00 96.12 98 ILE A O 1
ATOM 780 N N . ARG A 1 99 ? -14.249 2.212 23.838 1.00 96.19 99 ARG A N 1
ATOM 781 C CA . ARG A 1 99 ? -14.706 3.457 24.478 1.00 96.19 99 ARG A CA 1
ATOM 782 C C . ARG A 1 99 ? -15.958 3.244 25.325 1.00 96.19 99 ARG A C 1
ATOM 784 O O . ARG A 1 99 ? -16.060 3.824 26.402 1.00 96.19 99 ARG A O 1
ATOM 791 N N . ARG A 1 100 ? -16.894 2.394 24.885 1.00 96.19 100 ARG A N 1
ATOM 792 C CA . ARG A 1 100 ? -18.061 2.013 25.702 1.00 96.19 100 ARG A CA 1
ATOM 793 C C . ARG A 1 100 ? -17.644 1.241 26.952 1.00 96.19 100 ARG A C 1
ATOM 795 O O . ARG A 1 100 ? -18.202 1.494 28.014 1.00 96.19 100 ARG A O 1
ATOM 802 N N . LEU A 1 101 ? -16.680 0.326 26.841 1.00 94.00 101 LEU A N 1
ATOM 803 C CA . LEU A 1 101 ? -16.147 -0.412 27.989 1.00 94.00 101 LEU A CA 1
ATOM 804 C C . LEU A 1 101 ? -15.415 0.519 28.966 1.00 94.00 101 LEU A C 1
ATOM 806 O O . LEU A 1 101 ? -15.680 0.483 30.162 1.00 94.00 101 LEU A O 1
ATOM 810 N N . ARG A 1 102 ? -14.561 1.403 28.444 1.00 94.00 102 ARG A N 1
ATOM 811 C CA . ARG A 1 102 ? -13.850 2.430 29.211 1.00 94.00 102 ARG A CA 1
ATOM 812 C C . ARG A 1 102 ? -14.820 3.301 29.999 1.00 94.00 102 ARG A C 1
ATOM 814 O O . ARG A 1 102 ? -14.614 3.489 31.189 1.00 94.00 102 ARG A O 1
ATOM 821 N N . LYS A 1 103 ? -15.913 3.744 29.368 1.00 94.81 103 LYS A N 1
ATOM 822 C CA . LYS A 1 103 ? -16.948 4.537 30.037 1.00 94.81 103 LYS A CA 1
ATOM 823 C C . LYS A 1 103 ? -17.576 3.802 31.226 1.00 94.81 103 LYS A C 1
ATOM 825 O O . LYS A 1 103 ? -17.783 4.420 32.256 1.00 94.81 103 LYS A O 1
ATOM 830 N N . LYS A 1 104 ? -17.821 2.489 31.130 1.00 93.06 104 LYS A N 1
ATOM 831 C CA . LYS A 1 104 ? -18.321 1.705 32.277 1.00 93.06 104 LYS A CA 1
ATOM 832 C C . LYS A 1 104 ? -17.339 1.729 33.449 1.00 93.06 104 LYS A C 1
ATOM 834 O O . LYS A 1 104 ? -17.753 1.942 34.579 1.00 93.06 104 LYS A O 1
ATOM 839 N N . PHE A 1 105 ? -16.044 1.565 33.172 1.00 91.38 105 PHE A N 1
ATOM 840 C CA . PHE A 1 105 ? -15.015 1.681 34.205 1.00 91.38 105 PHE A CA 1
ATOM 841 C C . PHE A 1 105 ? -14.902 3.102 34.771 1.00 91.38 105 PHE A C 1
ATOM 843 O O . PHE A 1 105 ? -14.627 3.251 35.956 1.00 91.38 105 PHE A O 1
ATOM 850 N N . GLU A 1 106 ? -15.122 4.140 33.959 1.00 91.25 106 GLU A N 1
ATOM 851 C CA . GLU A 1 106 ? -15.188 5.527 34.437 1.00 91.25 106 GLU A CA 1
ATOM 852 C C . GLU A 1 106 ? -16.388 5.728 35.366 1.00 91.25 106 GLU A C 1
ATOM 854 O O . GLU A 1 106 ? -16.199 6.184 36.489 1.00 91.25 106 GLU A O 1
ATOM 859 N N . ASP A 1 107 ? -17.585 5.310 34.948 1.00 91.81 107 ASP A N 1
ATOM 860 C CA . ASP A 1 107 ? -18.814 5.402 35.741 1.00 91.81 107 ASP A CA 1
ATOM 861 C C . ASP A 1 107 ? -18.668 4.648 37.085 1.00 91.81 107 ASP A C 1
ATOM 863 O O . ASP A 1 107 ? -19.056 5.154 38.139 1.00 91.81 107 ASP A O 1
ATOM 867 N N . GLU A 1 108 ? -18.044 3.463 37.084 1.00 88.56 108 GLU A N 1
ATOM 868 C CA . GLU A 1 108 ? -17.723 2.723 38.312 1.00 88.56 108 GLU A CA 1
ATOM 869 C C . GLU A 1 108 ? -16.674 3.449 39.164 1.00 88.56 108 GLU A C 1
ATOM 871 O O . GLU A 1 108 ? -16.828 3.532 40.382 1.00 88.56 108 GLU A O 1
ATOM 876 N N . ALA A 1 109 ? -15.630 4.022 38.555 1.00 88.06 109 ALA A N 1
ATOM 877 C CA . ALA A 1 109 ? -14.607 4.789 39.266 1.00 88.06 109 ALA A CA 1
ATOM 878 C C . ALA A 1 109 ? -15.191 6.014 39.983 1.00 88.06 109 ALA A C 1
ATOM 880 O O . ALA A 1 109 ? -14.718 6.380 41.064 1.00 88.06 109 ALA A O 1
ATOM 881 N N . GLU A 1 110 ? -16.242 6.626 39.429 1.00 87.19 110 GLU A N 1
ATOM 882 C CA . GLU A 1 110 ? -16.915 7.762 40.053 1.00 87.19 110 GLU A CA 1
ATOM 883 C C . GLU A 1 110 ? -17.525 7.420 41.421 1.00 87.19 110 GLU A C 1
ATOM 885 O O . GLU A 1 110 ? -17.523 8.258 42.328 1.00 87.19 110 GLU A O 1
ATOM 890 N N . PHE A 1 111 ? -17.973 6.177 41.615 1.00 86.12 111 PHE A N 1
ATOM 891 C CA . PHE A 1 111 ? -18.475 5.695 42.904 1.00 86.12 111 PHE A CA 1
ATOM 892 C C . PHE A 1 111 ? -17.378 5.644 43.984 1.00 86.12 111 PHE A C 1
ATOM 894 O O . PHE A 1 111 ? -17.656 5.729 45.183 1.00 86.12 111 PHE A O 1
ATOM 901 N N . TYR A 1 112 ? -16.112 5.570 43.566 1.00 83.81 112 TYR A N 1
ATOM 902 C CA . TYR A 1 112 ? -14.945 5.517 44.441 1.00 83.81 112 TYR A CA 1
ATOM 903 C C . TYR A 1 112 ? -14.197 6.855 44.544 1.00 83.81 112 TYR A C 1
ATOM 905 O O . TYR A 1 112 ? -13.113 6.868 45.111 1.00 83.81 112 TYR A O 1
ATOM 913 N N . ARG A 1 113 ? -14.752 7.997 44.093 1.00 73.50 113 ARG A N 1
ATOM 914 C CA . ARG A 1 113 ? -14.071 9.322 44.146 1.00 73.50 113 ARG A CA 1
ATOM 915 C C . ARG A 1 113 ? -13.473 9.689 45.515 1.00 73.50 113 ARG A C 1
ATOM 917 O O . ARG A 1 113 ? -12.463 10.379 45.565 1.00 73.50 113 ARG A O 1
ATOM 924 N N . ASN A 1 114 ? -14.073 9.216 46.611 1.00 76.88 114 ASN A N 1
ATOM 925 C CA . ASN A 1 114 ? -13.625 9.471 47.990 1.00 76.88 114 ASN A CA 1
ATOM 926 C C . ASN A 1 114 ? -12.998 8.234 48.672 1.00 76.88 114 ASN A C 1
ATOM 928 O O . ASN A 1 114 ? -12.843 8.213 49.893 1.00 76.88 114 ASN A O 1
ATOM 932 N N . ARG A 1 115 ? -12.705 7.166 47.919 1.00 80.19 115 ARG A N 1
ATOM 933 C CA . ARG A 1 115 ? -12.158 5.889 48.407 1.00 80.19 115 ARG A CA 1
ATOM 934 C C . ARG A 1 115 ? -11.000 5.438 47.514 1.00 80.19 115 ARG A C 1
ATOM 936 O O . ARG A 1 115 ? -10.765 5.988 46.446 1.00 80.19 115 ARG A O 1
ATOM 943 N N . GLN A 1 116 ? -10.247 4.433 47.953 1.00 78.69 116 GLN A N 1
ATOM 944 C CA . GLN A 1 116 ? -9.194 3.868 47.115 1.00 78.69 116 GLN A CA 1
ATOM 945 C C . GLN A 1 116 ? -9.822 3.155 45.909 1.00 78.69 116 GLN A C 1
ATOM 947 O O . GLN A 1 116 ? -10.689 2.297 46.080 1.00 78.69 116 GLN A O 1
ATOM 952 N N . LEU A 1 117 ? -9.397 3.533 44.701 1.00 83.31 117 LEU A N 1
ATOM 953 C CA . LEU A 1 117 ? -9.889 2.938 43.464 1.00 83.31 117 LEU A CA 1
ATOM 954 C C . LEU A 1 117 ? -9.446 1.462 43.385 1.00 83.31 117 LEU A C 1
ATOM 956 O O . LEU A 1 117 ? -8.251 1.190 43.548 1.00 83.31 117 LEU A O 1
ATOM 960 N N . PRO A 1 118 ? -10.361 0.511 43.123 1.00 89.19 118 PRO A N 1
ATOM 961 C CA . PRO A 1 118 ? -10.005 -0.888 42.917 1.00 89.19 118 PRO A CA 1
ATOM 962 C C . PRO A 1 118 ? -8.963 -1.064 41.805 1.00 89.19 118 PRO A C 1
ATOM 964 O O . PRO A 1 118 ? -9.047 -0.431 40.747 1.00 89.19 118 PRO A O 1
ATOM 967 N N . ALA A 1 119 ? -7.997 -1.961 42.026 1.00 89.81 119 ALA A N 1
ATOM 968 C CA . ALA A 1 119 ? -6.931 -2.242 41.063 1.00 89.81 119 ALA A CA 1
ATOM 969 C C . ALA A 1 119 ? -7.477 -2.708 39.702 1.00 89.81 119 ALA A C 1
ATOM 971 O O . ALA A 1 119 ? -6.904 -2.369 38.667 1.00 89.81 119 ALA A O 1
ATOM 972 N N . ASP A 1 120 ? -8.607 -3.419 39.707 1.00 88.81 120 ASP A N 1
ATOM 973 C CA . ASP A 1 120 ? -9.268 -3.919 38.502 1.00 88.81 120 ASP A CA 1
ATOM 974 C C . ASP A 1 120 ? -9.808 -2.784 37.623 1.00 88.81 120 ASP A C 1
ATOM 976 O O . ASP A 1 120 ? -9.588 -2.794 36.414 1.00 88.81 120 ASP A O 1
ATOM 980 N N . ILE A 1 121 ? -10.415 -1.750 38.222 1.00 89.38 121 ILE A N 1
ATOM 981 C CA . ILE A 1 121 ? -10.925 -0.574 37.495 1.00 89.38 121 ILE A CA 1
ATOM 982 C C . ILE A 1 121 ? -9.757 0.242 36.924 1.00 89.38 121 ILE A C 1
ATOM 984 O O . ILE A 1 121 ? -9.744 0.593 35.744 1.00 89.38 121 ILE A O 1
ATOM 988 N N . ALA A 1 122 ? -8.723 0.489 37.735 1.00 90.06 122 ALA A N 1
ATOM 989 C CA . ALA A 1 122 ? -7.527 1.210 37.294 1.00 90.06 122 ALA A CA 1
ATOM 990 C C . ALA A 1 122 ? -6.764 0.467 36.183 1.00 90.06 122 ALA A C 1
ATOM 992 O O . ALA A 1 122 ? -6.113 1.084 35.336 1.00 90.06 122 ALA A O 1
ATOM 993 N N . LYS A 1 123 ? -6.792 -0.869 36.194 1.00 93.44 123 LYS A N 1
ATOM 994 C CA . LYS A 1 123 ? -6.236 -1.695 35.123 1.00 93.44 123 LYS A CA 1
ATOM 995 C C . LYS A 1 123 ? -7.118 -1.633 33.873 1.00 93.44 123 LYS A C 1
ATOM 997 O O . LYS A 1 123 ? -6.589 -1.339 32.811 1.00 93.44 123 LYS A O 1
ATOM 1002 N N . GLY A 1 124 ? -8.435 -1.801 34.007 1.00 92.12 124 GLY A N 1
ATOM 1003 C CA . GLY A 1 124 ? -9.382 -1.745 32.889 1.00 92.12 124 GLY A CA 1
ATOM 1004 C C . GLY A 1 124 ? -9.330 -0.428 32.109 1.00 92.12 124 GLY A C 1
ATOM 1005 O O . GLY A 1 124 ? -9.328 -0.445 30.880 1.00 92.12 124 GLY A O 1
ATOM 1006 N N . LEU A 1 125 ? -9.195 0.708 32.803 1.00 92.81 125 LEU A N 1
ATOM 1007 C CA . LEU A 1 125 ? -9.008 2.021 32.171 1.00 92.81 125 LEU A CA 1
ATOM 1008 C C . LEU A 1 125 ? -7.704 2.104 31.367 1.00 92.81 125 LEU A C 1
ATOM 1010 O O . LEU A 1 125 ? -7.717 2.544 30.218 1.00 92.81 125 LEU A O 1
ATOM 1014 N N . ARG A 1 126 ? -6.585 1.648 31.947 1.00 94.75 126 ARG A N 1
ATOM 1015 C CA . ARG A 1 126 ? -5.278 1.650 31.270 1.00 94.75 126 ARG A CA 1
ATOM 1016 C C . ARG A 1 126 ? -5.268 0.723 30.061 1.00 94.75 126 ARG A C 1
ATOM 1018 O O . ARG A 1 126 ? -4.790 1.122 29.004 1.00 94.75 126 ARG A O 1
ATOM 1025 N N . ASP A 1 127 ? -5.807 -0.483 30.205 1.00 95.44 127 ASP A N 1
ATOM 1026 C CA . ASP A 1 127 ? -5.880 -1.466 29.124 1.00 95.44 127 ASP A CA 1
ATOM 1027 C C . ASP A 1 127 ? -6.737 -0.924 27.967 1.00 95.44 127 ASP A C 1
ATOM 1029 O O . ASP A 1 127 ? -6.315 -0.981 26.813 1.00 95.44 127 ASP A O 1
ATOM 1033 N N . ALA A 1 128 ? -7.879 -0.293 28.272 1.00 95.06 128 ALA A N 1
ATOM 1034 C CA . ALA A 1 128 ? -8.718 0.359 27.269 1.00 95.06 128 ALA A CA 1
ATOM 1035 C C . ALA A 1 128 ? -7.999 1.521 26.558 1.00 95.06 128 ALA A C 1
ATOM 1037 O O . ALA A 1 128 ? -8.078 1.630 25.335 1.00 95.06 128 ALA A O 1
ATOM 1038 N N . ASP A 1 129 ? -7.267 2.369 27.289 1.00 94.88 129 ASP A N 1
ATOM 1039 C CA . ASP A 1 129 ? -6.480 3.460 26.697 1.00 94.88 129 ASP A CA 1
ATOM 1040 C C . ASP A 1 129 ? -5.367 2.934 25.777 1.00 94.88 129 ASP A C 1
ATOM 1042 O O . ASP A 1 129 ? -5.123 3.490 24.701 1.00 94.88 129 ASP A O 1
ATOM 1046 N N . HIS A 1 130 ? -4.692 1.853 26.177 1.00 96.88 130 HIS A N 1
ATOM 1047 C CA . HIS A 1 130 ? -3.677 1.202 25.353 1.00 96.88 130 HIS A CA 1
ATOM 1048 C C . HIS A 1 130 ? -4.280 0.573 24.093 1.00 96.88 130 HIS A C 1
ATOM 1050 O O . HIS A 1 130 ? -3.725 0.753 23.007 1.00 96.88 130 HIS A O 1
ATOM 1056 N N . GLU A 1 131 ? -5.419 -0.114 24.208 1.00 96.00 131 GLU A N 1
ATOM 1057 C CA . GLU A 1 131 ? -6.089 -0.737 23.064 1.00 96.00 131 GLU A CA 1
ATOM 1058 C C . GLU A 1 131 ? -6.624 0.321 22.086 1.00 96.00 131 GLU A C 1
ATOM 1060 O O . GLU A 1 131 ? -6.433 0.177 20.879 1.00 96.00 131 GLU A O 1
ATOM 1065 N N . ILE A 1 132 ? -7.191 1.434 22.576 1.00 96.62 132 ILE A N 1
ATOM 1066 C CA . ILE A 1 132 ? -7.609 2.566 21.726 1.00 96.62 132 ILE A CA 1
ATOM 1067 C C . ILE A 1 132 ? -6.417 3.114 20.941 1.00 96.62 132 ILE A C 1
ATOM 1069 O O . ILE A 1 132 ? -6.499 3.217 19.718 1.00 96.62 132 ILE A O 1
ATOM 1073 N N . LYS A 1 133 ? -5.292 3.407 21.607 1.00 97.06 133 LYS A N 1
ATOM 1074 C CA . LYS A 1 133 ? -4.085 3.918 20.934 1.00 97.06 133 LYS A CA 1
ATOM 1075 C C . LYS A 1 133 ? -3.543 2.940 19.891 1.00 97.06 133 LYS A C 1
ATOM 1077 O O . LYS A 1 133 ? -3.109 3.361 18.820 1.00 97.06 133 LYS A O 1
ATOM 1082 N N . ALA A 1 134 ? -3.579 1.640 20.184 1.00 97.00 134 ALA A N 1
ATOM 1083 C CA . ALA A 1 134 ? -3.167 0.614 19.234 1.00 97.00 134 ALA A CA 1
ATOM 1084 C C . ALA A 1 134 ? -4.061 0.619 17.982 1.00 97.00 134 ALA A C 1
ATOM 1086 O O . ALA A 1 134 ? -3.548 0.632 16.864 1.00 97.00 134 ALA A O 1
ATOM 1087 N N . GLN A 1 135 ? -5.386 0.683 18.154 1.00 96.88 135 GLN A N 1
ATOM 1088 C CA . GLN A 1 135 ? -6.326 0.752 17.030 1.00 96.88 135 GLN A CA 1
ATOM 1089 C C . GLN A 1 135 ? -6.212 2.069 16.245 1.00 96.88 135 GLN A C 1
ATOM 1091 O O . GLN A 1 135 ? -6.298 2.063 15.018 1.00 96.88 135 GLN A O 1
ATOM 1096 N N . GLU A 1 136 ? -5.959 3.197 16.912 1.00 97.12 136 GLU A N 1
ATOM 1097 C CA . GLU A 1 136 ? -5.724 4.488 16.249 1.00 97.12 136 GLU A CA 1
ATOM 1098 C C . GLU A 1 136 ? -4.476 4.448 15.354 1.00 97.12 136 GLU A C 1
ATOM 1100 O O . GLU A 1 136 ? -4.523 4.918 14.215 1.00 97.12 136 GLU A O 1
ATOM 1105 N N . SER A 1 137 ? -3.395 3.806 15.811 1.00 97.25 137 SER A N 1
ATOM 1106 C CA . SER A 1 137 ? -2.191 3.590 14.996 1.00 97.25 137 SER A CA 1
ATOM 1107 C C . SER A 1 137 ? -2.466 2.705 13.773 1.00 97.25 137 SER A C 1
ATOM 1109 O O . SER A 1 137 ? -2.001 3.006 12.670 1.00 97.25 137 SER A O 1
ATOM 1111 N N . VAL A 1 138 ? -3.281 1.654 13.926 1.00 95.94 138 VAL A N 1
ATOM 1112 C CA . VAL A 1 138 ? -3.721 0.814 12.798 1.00 95.94 138 VAL A CA 1
ATOM 1113 C C . VAL A 1 138 ? -4.505 1.642 11.779 1.00 95.94 138 VAL A C 1
ATOM 1115 O O . VAL A 1 138 ? -4.230 1.552 10.582 1.00 95.94 138 VAL A O 1
ATOM 1118 N N . ILE A 1 139 ? -5.437 2.488 12.228 1.00 97.12 139 ILE A N 1
ATOM 1119 C CA . ILE A 1 139 ? -6.202 3.378 11.343 1.00 97.12 139 ILE A CA 1
ATOM 1120 C C . ILE A 1 139 ? -5.273 4.336 10.594 1.00 97.12 139 ILE A C 1
ATOM 1122 O O . ILE A 1 139 ? -5.441 4.522 9.389 1.00 97.12 139 ILE A O 1
ATOM 1126 N N . GLU A 1 140 ? -4.292 4.937 11.269 1.00 97.06 140 GLU A N 1
ATOM 1127 C CA . GLU A 1 140 ? -3.326 5.833 10.625 1.00 97.06 140 GLU A CA 1
ATOM 1128 C C . GLU A 1 140 ? -2.521 5.104 9.540 1.00 97.06 140 GLU A C 1
ATOM 1130 O O . GLU A 1 140 ? -2.395 5.604 8.420 1.00 97.06 140 GLU A O 1
ATOM 1135 N N . SER A 1 141 ? -2.041 3.891 9.832 1.00 96.88 141 SER A N 1
ATOM 1136 C CA . SER A 1 141 ? -1.357 3.055 8.841 1.00 96.88 141 SER A CA 1
ATOM 1137 C C . SER A 1 141 ? -2.257 2.756 7.643 1.00 96.88 141 SER A C 1
ATOM 1139 O O . SER A 1 141 ? -1.816 2.881 6.505 1.00 96.88 141 SER A O 1
ATOM 1141 N N . LYS A 1 142 ? -3.529 2.403 7.868 1.00 95.44 142 LYS A N 1
ATOM 1142 C CA . LYS A 1 142 ? -4.470 2.081 6.784 1.00 95.44 142 LYS A CA 1
ATOM 1143 C C . LYS A 1 142 ? -4.844 3.298 5.940 1.00 95.44 142 LYS A C 1
ATOM 1145 O O . LYS A 1 142 ? -5.051 3.157 4.739 1.00 95.44 142 LYS A O 1
ATOM 1150 N N . LYS A 1 143 ? -4.882 4.496 6.530 1.00 95.56 143 LYS A N 1
ATOM 1151 C CA . LYS A 1 143 ? -5.057 5.752 5.783 1.00 95.56 143 LYS A CA 1
ATOM 1152 C C . LYS A 1 143 ? -3.855 6.052 4.886 1.00 95.56 143 LYS A C 1
ATOM 1154 O O . LYS A 1 143 ? -4.047 6.417 3.731 1.00 95.56 143 LYS A O 1
ATOM 1159 N N . LYS A 1 144 ? -2.630 5.824 5.371 1.00 96.62 144 LYS A N 1
ATOM 1160 C CA . LYS A 1 144 ? -1.417 5.922 4.538 1.00 96.62 144 LYS A CA 1
ATOM 1161 C C . LYS A 1 144 ? -1.438 4.902 3.399 1.00 96.62 144 LYS A C 1
ATOM 1163 O O . LYS A 1 144 ? -1.162 5.264 2.258 1.00 96.62 144 LYS A O 1
ATOM 1168 N N . ASP A 1 145 ? -1.842 3.661 3.683 1.00 95.19 145 ASP A N 1
ATOM 1169 C CA . ASP A 1 145 ? -2.028 2.627 2.655 1.00 95.19 145 ASP A CA 1
ATOM 1170 C C . ASP A 1 145 ? -3.056 3.079 1.600 1.00 95.19 145 ASP A C 1
ATOM 1172 O O . ASP A 1 145 ? -2.847 2.887 0.404 1.00 95.19 145 ASP A O 1
ATOM 1176 N N . GLN A 1 146 ? -4.149 3.726 2.019 1.00 94.44 146 GLN A N 1
ATOM 1177 C CA . GLN A 1 146 ? -5.180 4.245 1.116 1.00 94.44 146 GLN A CA 1
ATOM 1178 C C . GLN A 1 146 ? -4.644 5.335 0.185 1.00 94.44 146 GLN A C 1
ATOM 1180 O O . GLN A 1 146 ? -4.931 5.313 -1.013 1.00 94.44 146 GLN A O 1
ATOM 1185 N N . GLU A 1 147 ? -3.860 6.274 0.707 1.00 94.56 147 GLU A N 1
ATOM 1186 C CA . GLU A 1 147 ? -3.213 7.312 -0.100 1.00 94.56 147 GLU A CA 1
ATOM 1187 C C . GLU A 1 147 ? -2.195 6.717 -1.076 1.00 94.56 147 GLU A C 1
ATOM 1189 O O . GLU A 1 147 ? -2.204 7.069 -2.256 1.00 94.56 147 GLU A O 1
ATOM 1194 N N . ALA A 1 148 ? -1.383 5.757 -0.626 1.00 95.38 148 ALA A N 1
ATOM 1195 C CA . ALA A 1 148 ? -0.425 5.058 -1.47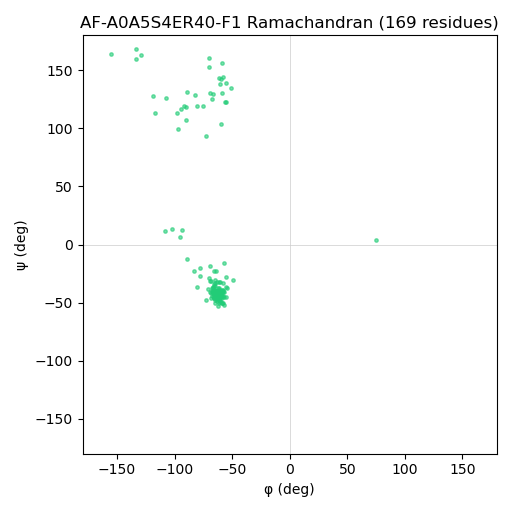8 1.00 95.38 148 ALA A CA 1
ATOM 1196 C C . ALA A 1 148 ? -1.120 4.274 -2.604 1.00 95.38 148 ALA A C 1
ATOM 1198 O O . ALA A 1 148 ? -0.687 4.316 -3.755 1.00 95.38 148 ALA A O 1
ATOM 1199 N N . ILE A 1 149 ? -2.234 3.596 -2.300 1.00 94.38 149 ILE A N 1
ATOM 1200 C CA . ILE A 1 149 ? -3.046 2.900 -3.303 1.00 94.38 149 ILE A CA 1
ATOM 1201 C C . ILE A 1 149 ? -3.625 3.890 -4.316 1.00 94.38 149 ILE A C 1
ATOM 1203 O O . ILE A 1 149 ? -3.558 3.631 -5.518 1.00 94.38 149 ILE A O 1
ATOM 1207 N N . ARG A 1 150 ? -4.157 5.029 -3.860 1.00 93.56 150 ARG A N 1
ATOM 1208 C CA . ARG A 1 150 ? -4.677 6.076 -4.752 1.00 93.56 150 ARG A CA 1
ATOM 1209 C C . ARG A 1 150 ? -3.607 6.584 -5.706 1.00 93.56 150 ARG A C 1
ATOM 1211 O O . ARG A 1 150 ? -3.833 6.567 -6.910 1.00 93.56 150 ARG A O 1
ATOM 1218 N N . GLN A 1 151 ? -2.440 6.948 -5.178 1.00 96.00 151 GLN A N 1
ATOM 1219 C CA . GLN A 1 151 ? -1.312 7.422 -5.981 1.00 96.00 151 GLN A CA 1
ATOM 1220 C C . GLN A 1 151 ? -0.876 6.377 -7.009 1.00 96.00 151 GLN A C 1
ATOM 1222 O O . GLN A 1 151 ? -0.738 6.702 -8.185 1.00 96.00 151 GLN A O 1
ATOM 1227 N N . LYS A 1 152 ? -0.750 5.109 -6.598 1.00 93.94 152 LYS A N 1
ATOM 1228 C CA . LYS A 1 152 ? -0.400 4.011 -7.502 1.00 93.94 152 LYS A CA 1
ATOM 1229 C C . LYS A 1 152 ? -1.396 3.883 -8.660 1.00 93.94 152 LYS A C 1
ATOM 1231 O O . LYS A 1 152 ? -0.982 3.815 -9.810 1.00 93.94 152 LYS A O 1
ATOM 1236 N N . TYR A 1 153 ? -2.700 3.848 -8.376 1.00 94.88 153 TYR A N 1
ATOM 1237 C CA . TYR A 1 153 ? -3.708 3.714 -9.433 1.00 94.88 153 TYR A CA 1
ATOM 1238 C C . TYR A 1 153 ? -3.817 4.970 -10.310 1.00 94.88 153 TYR A C 1
ATOM 1240 O O . TYR A 1 153 ? -4.090 4.847 -11.501 1.00 94.88 153 TYR A O 1
ATOM 1248 N N . ASP A 1 154 ? -3.576 6.163 -9.760 1.00 94.44 154 ASP A N 1
ATOM 1249 C CA . ASP A 1 154 ? -3.513 7.404 -10.538 1.00 94.44 154 ASP A CA 1
ATOM 1250 C C . ASP A 1 154 ? -2.311 7.402 -11.503 1.00 94.44 154 ASP A C 1
ATOM 1252 O O . ASP A 1 154 ? -2.432 7.835 -12.652 1.00 94.44 154 ASP A O 1
ATOM 1256 N N . GLU A 1 155 ? -1.155 6.893 -11.067 1.00 94.25 155 GLU A N 1
ATOM 1257 C CA . GLU A 1 155 ? 0.024 6.691 -11.916 1.00 94.25 155 GLU A CA 1
ATOM 1258 C C . GLU A 1 155 ? -0.219 5.629 -12.992 1.00 94.25 155 GLU A C 1
ATOM 1260 O O . GLU A 1 155 ? 0.065 5.881 -14.166 1.00 94.25 155 GLU A O 1
ATOM 1265 N N . ASP A 1 156 ? -0.795 4.485 -12.615 1.00 93.19 156 ASP A N 1
ATOM 1266 C CA . ASP A 1 156 ? -1.169 3.412 -13.539 1.00 93.19 156 ASP A CA 1
ATOM 1267 C C . ASP A 1 156 ? -2.135 3.938 -14.612 1.00 93.19 156 ASP A C 1
ATOM 1269 O O . ASP A 1 156 ? -1.922 3.697 -15.800 1.00 93.19 156 ASP A O 1
ATOM 1273 N N . LEU A 1 157 ? -3.148 4.725 -14.231 1.00 93.88 157 LEU A N 1
ATOM 1274 C CA . LEU A 1 157 ? -4.096 5.330 -15.169 1.00 93.88 157 LEU A CA 1
ATOM 1275 C C . LEU A 1 157 ? -3.397 6.302 -16.127 1.00 93.88 157 LEU A C 1
ATOM 1277 O O . LEU A 1 157 ? -3.558 6.200 -17.343 1.00 93.88 157 LEU A O 1
ATOM 1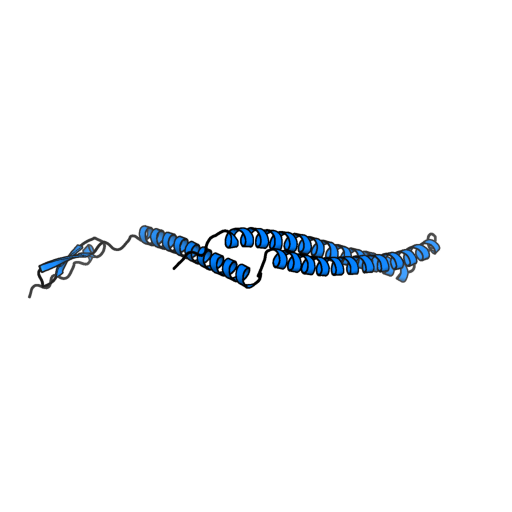281 N N . ARG A 1 158 ? -2.572 7.219 -15.603 1.00 93.62 158 ARG A N 1
ATOM 1282 C CA . ARG A 1 158 ? -1.800 8.162 -16.432 1.00 93.62 158 ARG A CA 1
ATOM 1283 C C . ARG A 1 158 ? -0.910 7.424 -17.426 1.00 93.62 158 ARG A C 1
ATOM 1285 O O . ARG A 1 158 ? -0.873 7.787 -18.604 1.00 93.62 158 ARG A O 1
ATOM 1292 N N . ARG A 1 159 ? -0.216 6.379 -16.968 1.00 92.69 159 ARG A N 1
ATOM 1293 C CA . ARG A 1 159 ? 0.684 5.589 -17.807 1.00 92.69 159 ARG A CA 1
ATOM 1294 C C 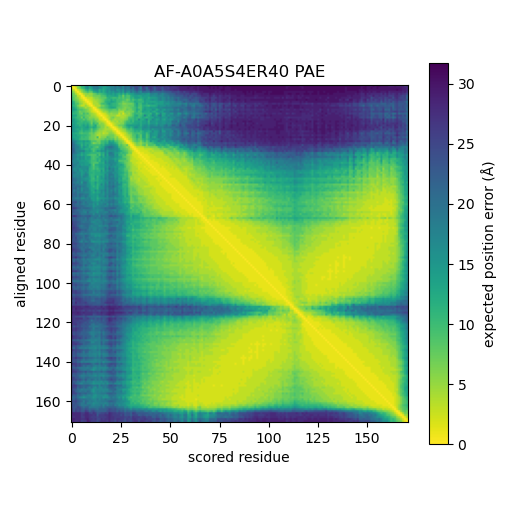. ARG A 1 159 ? -0.080 4.784 -18.851 1.00 92.69 159 ARG A C 1
ATOM 1296 O O . ARG A 1 159 ? 0.330 4.758 -20.006 1.00 92.69 159 ARG A O 1
ATOM 1303 N N . PHE A 1 160 ? -1.207 4.185 -18.481 1.00 93.50 160 PHE A N 1
ATOM 1304 C CA . PHE A 1 160 ? -2.069 3.449 -19.401 1.00 93.50 160 PHE A CA 1
ATOM 1305 C C . PHE A 1 160 ? -2.605 4.351 -20.521 1.00 93.50 160 PHE A C 1
ATOM 1307 O O . PHE A 1 160 ? -2.561 3.983 -21.696 1.00 93.50 160 PHE A O 1
ATOM 1314 N N . VAL A 1 161 ? -3.034 5.571 -20.187 1.00 91.81 161 VAL A N 1
ATOM 1315 C CA . VAL A 1 161 ? -3.477 6.577 -21.167 1.00 91.81 161 VAL A CA 1
ATOM 1316 C C . VAL A 1 161 ? -2.333 7.003 -22.096 1.00 91.81 161 VAL A C 1
ATOM 1318 O O . VAL A 1 161 ? -2.533 7.168 -23.298 1.00 91.81 161 VAL A O 1
ATOM 1321 N N . GLU A 1 162 ? -1.116 7.174 -21.575 1.00 91.31 162 GLU A N 1
ATOM 1322 C CA . GLU A 1 162 ? 0.059 7.498 -22.398 1.00 91.31 162 GLU A CA 1
ATOM 1323 C C . GLU A 1 162 ? 0.403 6.362 -23.377 1.00 91.31 162 GLU A C 1
ATOM 1325 O O . GLU A 1 162 ? 0.682 6.609 -24.553 1.00 91.31 162 GLU A O 1
ATOM 1330 N N . LEU A 1 163 ? 0.368 5.115 -22.900 1.00 89.38 163 LEU A N 1
ATOM 1331 C CA . LEU A 1 163 ? 0.692 3.931 -23.695 1.00 89.38 163 LEU A CA 1
ATOM 1332 C C . LEU A 1 163 ? -0.377 3.621 -24.747 1.00 89.38 163 LEU A C 1
ATOM 1334 O O . LEU A 1 163 ? -0.023 3.265 -25.866 1.00 89.38 163 LEU A O 1
ATOM 1338 N N . SER A 1 164 ? -1.660 3.799 -24.425 1.00 85.12 164 SER A N 1
ATOM 1339 C CA . SER A 1 164 ? -2.772 3.574 -25.363 1.00 85.12 164 SER A CA 1
ATOM 1340 C C . SER A 1 164 ? -2.837 4.618 -26.484 1.00 85.12 164 SER A C 1
ATOM 1342 O O . SER A 1 164 ? -3.259 4.302 -27.595 1.00 85.12 164 SER A O 1
ATOM 1344 N N . LYS A 1 165 ? -2.375 5.851 -26.232 1.00 83.94 165 LYS A N 1
ATOM 1345 C CA . LYS A 1 165 ? -2.265 6.911 -27.251 1.00 83.94 165 LYS A CA 1
ATOM 1346 C C . LYS A 1 165 ? -1.052 6.757 -28.166 1.00 83.94 165 LYS A C 1
ATOM 1348 O O . LYS A 1 165 ? -1.038 7.342 -29.250 1.00 83.94 165 LYS A O 1
ATOM 1353 N N . ARG A 1 166 ? -0.021 6.010 -27.757 1.00 74.31 166 ARG A N 1
ATOM 1354 C CA . ARG A 1 166 ? 1.115 5.710 -28.633 1.00 74.31 166 ARG A CA 1
ATOM 1355 C C . ARG A 1 166 ? 0.685 4.644 -29.645 1.00 74.31 166 ARG A C 1
ATOM 1357 O O . ARG A 1 166 ? 0.339 3.540 -29.230 1.00 74.31 166 ARG A O 1
ATOM 1364 N N . PRO A 1 167 ? 0.715 4.927 -30.962 1.00 57.88 167 PRO A N 1
ATOM 1365 C CA . PRO A 1 167 ? 0.457 3.889 -31.949 1.00 57.88 167 PRO A CA 1
ATOM 1366 C C . PRO A 1 167 ? 1.469 2.750 -31.749 1.00 57.88 167 PRO A C 1
ATOM 1368 O O . PRO A 1 167 ? 2.624 3.029 -31.403 1.00 57.88 167 PRO A O 1
ATOM 1371 N N . PRO A 1 168 ? 1.073 1.479 -31.954 1.00 56.22 168 PRO A N 1
ATOM 1372 C CA . PRO A 1 168 ? 2.014 0.374 -31.877 1.00 56.22 168 PRO A CA 1
ATOM 1373 C C . PRO A 1 168 ? 3.156 0.663 -32.850 1.00 56.22 168 PRO A C 1
ATOM 1375 O O . PRO A 1 168 ? 2.919 0.891 -34.039 1.00 56.22 168 PRO A O 1
ATOM 1378 N N . VAL A 1 169 ? 4.387 0.703 -32.332 1.00 52.75 169 VAL A N 1
ATOM 1379 C CA . VAL A 1 169 ? 5.591 0.798 -33.162 1.00 52.75 169 VAL A CA 1
ATOM 1380 C C . VAL A 1 169 ? 5.563 -0.435 -34.058 1.00 52.75 169 VAL A C 1
ATOM 1382 O O . VAL A 1 169 ? 5.757 -1.550 -33.572 1.00 52.75 169 VAL A O 1
ATOM 1385 N N . ARG A 1 170 ? 5.200 -0.249 -35.335 1.00 45.53 170 ARG A N 1
ATOM 1386 C CA . ARG A 1 170 ? 5.204 -1.344 -36.306 1.00 45.53 170 ARG A CA 1
ATOM 1387 C C . ARG A 1 170 ? 6.639 -1.877 -36.419 1.00 45.53 170 ARG A C 1
ATOM 1389 O O . ARG A 1 170 ? 7.558 -1.054 -36.390 1.00 45.53 170 ARG A O 1
ATOM 1396 N N . PRO A 1 171 ? 6.806 -3.209 -36.482 1.00 48.62 171 PRO A N 1
ATOM 1397 C CA . PRO A 1 171 ? 8.111 -3.846 -36.607 1.00 48.62 171 PRO A CA 1
ATOM 1398 C C . PRO A 1 171 ? 8.834 -3.439 -37.893 1.00 48.62 171 PRO A C 1
ATOM 1400 O O . PRO A 1 171 ? 8.139 -3.129 -38.890 1.00 48.62 171 PRO A O 1
#

Nearest PDB structures (foldseek):
  5nnv-assembly4_D  TM=6.398E-01  e=1.750E+00  Bacillus subtilis subsp. subtilis str. 168
  3na7-assembly1_A  TM=3.876E-01  e=1.820E-01  Helicobacter pylori NCTC 11638
  6ixf-assembly1_A  TM=3.432E-01  e=2.197E-01  Homo sapiens
  6ixe-assembly1_A  TM=3.282E-01  e=4.388E-01  Homo sapiens
  8tsc-assembly1_B  TM=3.448E-01  e=1.984E+00  Homo sapiens

Sequence (171 aa):
MCGDVLPPACYARAYRELGTSGRARTVEAPLTAEQRAQRAAEERRRSEQERALKEQRRKDQALLNTYGSEKDIEVMRSRAERDLNAAIQAAQDRITEIRRLRKKFEDEAEFYRNRQLPADIAKGLRDADHEIKAQESVIESKKKDQEAIRQKYDEDLRRFVELSKRPPVRP

Mean predicted aligned error: 11.71 Å

Radius of gyration: 36.1 Å; Cα contacts (8 Å, |Δi|>4): 91; chains: 1; bounding box: 85×25×95 Å

Secondary structure (DSSP, 8-state):
----PPPGGGTTS-EEEE-TTS-EEEEPPPPPHHHHHHHHHHHHHHHHHHHHHHHHHHHHHHHHHH-SSHHHHHHHHHHHHHHHHHHHHHHHHHHHHHHHHHHHHHHHHHHTTTSPPPHHHHHHHHHHHHHHHHHHHHHHHHHHHHHHHHHHHHHHHHHHHHHHHSPP---